Protein AF-A0A937BCW1-F1 (afdb_monomer_lite)

Radius of gyration: 25.36 Å; chains: 1; bounding box: 40×30×101 Å

Foldseek 3Di:
DKKKFADPVLLVLQVPAPQWDKDADPDCPVPNNFGIWTDDQQWIWGADPVVRITMIDGDLCCSLVVRDNDLQDDPVSVVVSQVVCCVRRVNHPVRIDDDPDDDDADEDDPDPPVVCQVVDPDDDDDGDDDDPDDHPHDYDDDPDPPDPPDPDDDDDDDDD

pLDDT: mean 74.5, std 14.98, range [42.59, 93.81]

Sequence (160 aa):
MKLKVVPLSVRDHLRSHSKLNWKPADKPHLKLRATDVASWGEFTFLFNPFASVYLILGSFHKQVHGGFNYEDFTYPQFVRAVWQMECEFGLSAKDLQLVRLEIGVNFEPSLPTADLIPCFIGHRTAFAKPMRYPAIGIRIRTPPVLLPRSRQGRAVPVTG

Secondary structure (DSSP, 8-state):
-EEEE--HHHHHHHHH-TT---EE-SS--TTT--SEEEEETTEEEEEETTTTEEEEEE-HHHHHTTT---TT--HHHHHHHHHHHHHHH---GGGEEEES---------SS-HHHHGGG---SSS-PPPPPSS-------PPPP--PPPP--PPPPP---

Structure (mmCIF, N/CA/C/O backbone):
data_AF-A0A937BCW1-F1
#
_entry.id   AF-A0A937BCW1-F1
#
loop_
_atom_site.group_PDB
_atom_site.id
_atom_site.type_symbol
_atom_site.label_atom_id
_atom_site.label_alt_id
_atom_site.label_comp_id
_atom_site.label_asym_id
_atom_site.label_entity_id
_atom_site.label_seq_id
_atom_site.pdbx_PDB_ins_code
_atom_site.Cartn_x
_atom_site.Cartn_y
_atom_site.Cartn_z
_atom_site.occupancy
_atom_site.B_iso_or_equiv
_atom_site.auth_seq_id
_atom_site.auth_comp_id
_atom_site.auth_asym_id
_atom_site.auth_atom_id
_atom_site.pdbx_PDB_model_num
ATOM 1 N N . MET A 1 1 ? 4.225 2.828 -2.719 1.00 70.44 1 MET A N 1
ATOM 2 C CA . MET A 1 1 ? 2.820 2.859 -3.187 1.00 70.44 1 MET A CA 1
ATOM 3 C C . MET A 1 1 ? 1.887 3.179 -2.021 1.00 70.44 1 MET A C 1
ATOM 5 O O . MET A 1 1 ? 2.341 3.170 -0.881 1.00 70.44 1 MET A O 1
ATOM 9 N N . LYS A 1 2 ? 0.617 3.521 -2.260 1.00 77.12 2 LYS A N 1
ATOM 10 C CA . LYS A 1 2 ? -0.347 3.801 -1.185 1.00 77.12 2 LYS A CA 1
ATOM 11 C C . LYS A 1 2 ? -1.675 3.101 -1.464 1.00 77.12 2 LYS A C 1
ATOM 13 O O . LYS A 1 2 ? -2.089 3.029 -2.617 1.00 77.12 2 LYS A O 1
ATOM 18 N N . LEU A 1 3 ? -2.345 2.638 -0.418 1.00 77.69 3 LEU A N 1
ATOM 19 C CA . LEU A 1 3 ? -3.698 2.095 -0.475 1.00 77.69 3 LEU A CA 1
ATOM 20 C C . LEU A 1 3 ? -4.605 2.935 0.413 1.00 77.69 3 LEU A C 1
ATOM 22 O O . LEU A 1 3 ? -4.217 3.327 1.513 1.00 77.69 3 LEU A O 1
ATOM 26 N N . LYS A 1 4 ? -5.820 3.201 -0.047 1.00 79.75 4 LYS A N 1
ATOM 27 C CA . LYS A 1 4 ? -6.874 3.821 0.755 1.00 79.75 4 LYS A CA 1
ATOM 28 C C . LYS A 1 4 ? -7.953 2.780 1.031 1.00 79.75 4 LYS A C 1
ATOM 30 O O . LYS A 1 4 ? -8.430 2.151 0.091 1.00 79.75 4 LYS A O 1
ATOM 35 N N . VAL A 1 5 ? -8.335 2.628 2.298 1.00 75.19 5 VAL A N 1
ATOM 36 C CA . VAL A 1 5 ? -9.434 1.742 2.711 1.00 75.19 5 VAL A CA 1
ATOM 37 C C . VAL A 1 5 ? -10.741 2.525 2.680 1.00 75.19 5 VAL A C 1
ATOM 39 O O . VAL A 1 5 ? -10.824 3.628 3.233 1.00 75.19 5 VAL A O 1
ATOM 42 N N . VAL A 1 6 ? -11.757 1.974 2.019 1.00 67.69 6 VAL A N 1
ATOM 43 C CA . VAL A 1 6 ? -13.012 2.688 1.738 1.00 67.69 6 VAL A CA 1
ATOM 44 C C . VAL A 1 6 ? -14.192 2.251 2.620 1.00 67.69 6 VAL A C 1
ATOM 46 O O . VAL A 1 6 ? -14.858 3.153 3.129 1.00 67.69 6 VAL A O 1
ATOM 49 N N . PRO A 1 7 ? -14.466 0.962 2.890 1.00 75.88 7 PRO A N 1
ATOM 50 C CA . PRO A 1 7 ? -15.664 0.568 3.644 1.00 75.88 7 PRO A CA 1
ATOM 51 C C . PRO A 1 7 ? -15.566 0.879 5.138 1.00 75.88 7 PRO A C 1
ATOM 53 O O . PRO A 1 7 ? -14.482 0.794 5.701 1.00 75.88 7 PRO A O 1
ATOM 56 N N . LEU A 1 8 ? -16.693 1.197 5.788 1.00 71.62 8 LEU A N 1
ATOM 57 C CA . LEU A 1 8 ? -16.762 1.465 7.235 1.00 71.62 8 LEU A CA 1
ATOM 58 C C . LEU A 1 8 ? -16.558 0.205 8.089 1.00 71.62 8 LEU A C 1
ATOM 60 O O . LEU A 1 8 ? -15.793 0.248 9.042 1.00 71.62 8 LEU A O 1
ATOM 64 N N . SER A 1 9 ? -17.161 -0.926 7.715 1.00 74.56 9 SER A N 1
ATOM 65 C CA . SER A 1 9 ? -17.081 -2.186 8.477 1.00 74.56 9 SER A CA 1
ATOM 66 C C . SER A 1 9 ? -15.648 -2.679 8.698 1.00 74.56 9 SER A C 1
ATOM 68 O O . SER A 1 9 ? -15.315 -3.197 9.760 1.00 74.56 9 SER A O 1
ATOM 70 N N . VAL A 1 10 ? -14.772 -2.476 7.713 1.00 80.19 10 VAL A N 1
ATOM 71 C CA . VAL A 1 10 ? -13.365 -2.885 7.795 1.00 80.19 10 VAL A CA 1
ATOM 72 C C . VAL A 1 10 ? -12.564 -1.970 8.730 1.00 80.19 10 VAL A C 1
ATOM 74 O O . VAL A 1 10 ? -11.584 -2.391 9.336 1.00 80.19 10 VAL A O 1
ATOM 77 N N . ARG A 1 11 ? -12.984 -0.713 8.902 1.00 81.62 11 ARG A N 1
ATOM 78 C CA . ARG A 1 11 ? -12.267 0.284 9.714 1.00 81.62 11 ARG A CA 1
ATOM 79 C C . ARG A 1 11 ? -12.300 -0.048 11.199 1.00 81.62 11 ARG A C 1
ATOM 81 O O . ARG A 1 11 ? -11.264 0.032 11.856 1.00 81.62 11 ARG A O 1
ATOM 88 N N . ASP A 1 12 ? -13.463 -0.438 11.709 1.00 80.62 12 ASP A N 1
ATOM 89 C CA . ASP A 1 12 ? -13.634 -0.783 13.125 1.00 80.62 12 ASP A CA 1
ATOM 90 C C . ASP A 1 12 ? -12.849 -2.053 13.473 1.00 80.62 12 ASP A C 1
ATOM 92 O O . ASP A 1 12 ? -12.189 -2.138 14.515 1.00 80.62 12 ASP A O 1
ATOM 96 N N . HIS A 1 13 ? -12.828 -3.004 12.536 1.00 85.06 13 HIS A N 1
ATOM 97 C CA . HIS A 1 13 ? -12.010 -4.203 12.640 1.00 85.06 13 HIS A CA 1
ATOM 98 C C . HIS A 1 13 ? -10.510 -3.870 12.681 1.00 85.06 13 HIS A C 1
ATOM 100 O O . HIS A 1 13 ? -9.812 -4.330 13.579 1.00 85.06 13 HIS A O 1
ATOM 106 N N . LEU A 1 14 ? -10.008 -3.001 11.793 1.00 88.62 14 LEU A N 1
ATOM 107 C CA . LEU A 1 14 ? -8.599 -2.579 11.810 1.00 88.62 14 LEU A CA 1
ATOM 108 C C . LEU A 1 14 ? -8.199 -1.884 13.117 1.00 88.62 14 LEU A C 1
ATOM 110 O O . LEU A 1 14 ? -7.082 -2.073 13.603 1.00 88.62 14 LEU A O 1
ATOM 114 N N . ARG A 1 15 ? -9.085 -1.062 13.695 1.00 86.69 15 ARG A N 1
ATOM 115 C CA . ARG A 1 15 ? -8.782 -0.344 14.943 1.00 86.69 15 ARG A CA 1
ATOM 116 C C . ARG A 1 15 ? -8.589 -1.285 16.126 1.00 86.69 15 ARG A C 1
ATOM 118 O O . ARG A 1 15 ? -7.766 -1.007 16.990 1.00 86.69 15 ARG A O 1
ATOM 125 N N . SER A 1 16 ? -9.357 -2.368 16.148 1.00 87.56 16 SER A N 1
ATOM 126 C CA . SER A 1 16 ? -9.357 -3.375 17.211 1.00 87.56 16 SER A CA 1
ATOM 127 C C . SER A 1 16 ? -8.438 -4.567 16.921 1.00 87.56 16 SER A C 1
ATOM 129 O O . SER A 1 16 ? -8.317 -5.466 17.752 1.00 87.56 16 SER A O 1
ATOM 131 N N . HIS A 1 17 ? -7.773 -4.588 15.762 1.00 91.75 17 HIS A N 1
ATOM 132 C CA . HIS A 1 17 ? -6.993 -5.736 15.323 1.00 91.75 17 HIS A CA 1
ATOM 133 C C . HIS A 1 17 ? -5.732 -5.949 16.173 1.00 91.75 17 HIS A C 1
ATOM 135 O O . HIS A 1 17 ? -4.871 -5.074 16.255 1.00 91.75 17 HIS A O 1
ATOM 141 N N . SER A 1 18 ? -5.556 -7.151 16.729 1.00 93.81 18 SER A N 1
ATOM 142 C CA . SER A 1 18 ? -4.469 -7.472 17.673 1.00 93.81 18 SER A CA 1
ATOM 143 C C . SER A 1 18 ? -3.058 -7.372 17.083 1.00 93.81 18 SER A C 1
ATOM 145 O O . SER A 1 18 ? -2.098 -7.132 17.808 1.00 93.81 18 SER A O 1
ATOM 147 N N . LYS A 1 19 ? -2.917 -7.533 15.761 1.00 93.06 19 LYS A N 1
ATOM 148 C CA . LYS A 1 19 ? -1.633 -7.352 15.053 1.00 93.06 19 LYS A CA 1
ATOM 149 C C . LYS A 1 19 ? -1.279 -5.885 14.781 1.00 93.06 19 LYS A C 1
ATOM 151 O O . LYS A 1 19 ? -0.175 -5.617 14.314 1.00 93.06 19 LYS A O 1
ATOM 156 N N . LEU A 1 20 ? -2.191 -4.942 15.032 1.00 91.88 20 LEU A N 1
ATOM 157 C CA . LEU A 1 20 ? -1.980 -3.513 14.804 1.00 91.88 20 LEU A CA 1
ATOM 158 C C . LEU A 1 20 ? -1.853 -2.784 16.142 1.00 91.88 20 LEU A C 1
ATOM 160 O O . LEU A 1 20 ? -2.833 -2.357 16.745 1.00 91.88 20 LEU A O 1
ATOM 164 N N . ASN A 1 21 ? -0.610 -2.600 16.584 1.00 91.38 21 ASN A N 1
ATOM 165 C CA . ASN A 1 21 ? -0.306 -1.815 17.777 1.00 91.38 21 ASN A CA 1
ATOM 166 C C . ASN A 1 21 ? -0.365 -0.321 17.446 1.00 91.38 21 ASN A C 1
ATOM 168 O O . ASN A 1 21 ? 0.612 0.267 16.974 1.00 91.38 21 ASN A O 1
ATOM 172 N N . TRP A 1 22 ? -1.536 0.274 17.662 1.00 91.69 22 TRP A N 1
ATOM 173 C CA . TRP A 1 22 ? -1.773 1.693 17.430 1.00 91.69 22 TRP A CA 1
ATOM 174 C C . TRP A 1 22 ? -1.065 2.558 18.467 1.00 91.69 22 TRP A C 1
ATOM 176 O O . TRP A 1 22 ? -1.189 2.344 19.671 1.00 91.69 22 TRP A O 1
ATOM 186 N N . LYS A 1 23 ? -0.359 3.578 17.988 1.00 92.44 23 LYS A N 1
ATOM 187 C CA . LYS A 1 23 ? 0.264 4.609 18.815 1.00 92.44 23 LYS A CA 1
ATOM 188 C C . LYS A 1 23 ? -0.022 6.000 18.250 1.00 92.44 23 LYS A C 1
ATOM 190 O O . LYS A 1 23 ? -0.249 6.117 17.039 1.00 92.44 23 LYS A O 1
ATOM 195 N N . PRO A 1 24 ? 0.017 7.053 19.083 1.00 91.06 24 PRO A N 1
ATOM 196 C CA . PRO A 1 24 ? -0.068 8.423 18.599 1.00 91.06 24 PRO A CA 1
ATOM 197 C C . PRO A 1 24 ? 0.991 8.696 17.525 1.00 91.06 24 PRO A C 1
ATOM 199 O O . PRO A 1 24 ? 2.119 8.208 17.602 1.00 91.06 24 PRO A O 1
ATOM 202 N N . ALA A 1 25 ? 0.631 9.466 16.503 1.00 87.19 25 ALA A N 1
ATOM 203 C CA . ALA A 1 25 ? 1.580 9.886 15.484 1.00 87.19 25 ALA A CA 1
ATOM 204 C C . ALA A 1 25 ? 2.542 10.942 16.063 1.00 87.19 25 ALA A C 1
ATOM 206 O O . ALA A 1 25 ? 2.137 12.082 16.282 1.00 87.19 25 ALA A O 1
ATOM 207 N N . ASP A 1 26 ? 3.821 10.588 16.255 1.00 76.12 26 ASP A N 1
ATOM 208 C CA . ASP A 1 26 ? 4.868 11.471 16.825 1.00 76.12 26 ASP A CA 1
ATOM 209 C C . ASP A 1 26 ? 4.998 12.817 16.090 1.00 76.12 26 ASP A C 1
ATOM 211 O O . ASP A 1 26 ? 5.366 13.847 16.654 1.00 76.12 26 ASP A O 1
ATOM 215 N N . LYS A 1 27 ? 4.685 12.810 14.794 1.00 69.19 27 LYS A N 1
ATOM 216 C CA . LYS A 1 27 ? 4.405 14.001 13.997 1.00 69.19 27 LYS A CA 1
ATOM 217 C C . LYS A 1 27 ? 3.139 13.690 13.216 1.00 69.19 27 LYS A C 1
ATOM 219 O O . LYS A 1 27 ? 3.084 12.603 12.631 1.00 69.19 27 LYS A O 1
ATOM 224 N N . PRO A 1 28 ? 2.160 14.608 13.111 1.00 61.38 28 PRO A N 1
ATOM 225 C CA . PRO A 1 28 ? 1.081 14.423 12.154 1.00 61.38 28 PRO A CA 1
ATOM 226 C C . PRO A 1 28 ? 1.755 14.235 10.801 1.00 61.38 28 PRO A C 1
ATOM 228 O O . PRO A 1 28 ? 2.397 15.165 10.316 1.00 61.38 28 PRO A O 1
ATOM 231 N N . HIS A 1 29 ? 1.715 13.018 10.240 1.00 57.91 29 HIS A N 1
ATOM 232 C CA . HIS A 1 29 ? 2.430 12.703 9.006 1.00 57.91 29 HIS A CA 1
ATOM 233 C C . HIS A 1 29 ? 2.046 13.775 7.987 1.00 57.91 29 HIS A C 1
ATOM 235 O O . HIS A 1 29 ? 0.876 13.857 7.603 1.00 57.91 29 HIS A O 1
ATOM 241 N N . LEU A 1 30 ? 3.027 14.628 7.646 1.00 50.66 30 LEU A N 1
ATOM 242 C CA . LEU A 1 30 ? 2.916 16.081 7.375 1.00 50.66 30 LEU A CA 1
ATOM 243 C C . LEU A 1 30 ? 2.003 16.506 6.207 1.00 50.66 30 LEU A C 1
ATOM 245 O O . LEU A 1 30 ? 1.987 17.664 5.810 1.00 50.66 30 LEU A O 1
ATOM 249 N N . LYS A 1 31 ? 1.227 15.585 5.635 1.00 57.06 31 LYS A N 1
ATOM 250 C CA . LYS A 1 31 ? 0.258 15.835 4.563 1.00 57.06 31 LYS A CA 1
ATOM 251 C C . LYS A 1 31 ? -1.136 15.245 4.804 1.00 57.06 31 LYS A C 1
ATOM 253 O O . LYS A 1 31 ? -2.033 15.548 4.032 1.00 57.06 31 LYS A O 1
ATOM 258 N N . LEU A 1 32 ? -1.328 14.390 5.812 1.00 64.44 32 LEU A N 1
ATOM 259 C CA . LEU A 1 32 ? -2.563 13.601 5.979 1.00 64.44 32 LEU A CA 1
ATOM 260 C C . LEU A 1 32 ? -3.268 13.809 7.325 1.00 64.44 32 LEU A C 1
ATOM 262 O O . LEU A 1 32 ? -4.382 13.318 7.496 1.00 64.44 32 LEU A O 1
ATOM 266 N N . ARG A 1 33 ? -2.643 14.543 8.262 1.00 76.25 33 ARG A N 1
ATOM 267 C CA . ARG A 1 33 ? -3.181 14.798 9.613 1.00 76.25 33 ARG A CA 1
ATOM 268 C C . ARG A 1 33 ? -3.620 13.508 10.327 1.00 76.25 33 ARG A C 1
ATOM 270 O O . ARG A 1 33 ? -4.652 13.487 10.986 1.00 76.25 33 ARG A O 1
ATOM 277 N N . ALA A 1 34 ? -2.866 12.424 10.142 1.00 84.81 34 ALA A N 1
ATOM 278 C CA . ALA A 1 34 ? -3.099 11.192 10.887 1.00 84.81 34 ALA A CA 1
ATOM 279 C C . ALA A 1 34 ? -2.834 11.446 12.376 1.00 84.81 34 ALA A C 1
ATOM 281 O O . ALA A 1 34 ? -1.831 12.082 12.707 1.00 84.81 34 ALA A O 1
ATOM 282 N N . THR A 1 35 ? -3.732 10.977 13.236 1.00 87.50 35 THR A N 1
ATOM 283 C CA . THR A 1 35 ? -3.603 11.059 14.699 1.00 87.50 35 THR A CA 1
ATOM 284 C C . THR A 1 35 ? -2.925 9.824 15.263 1.00 87.50 35 THR A C 1
ATOM 286 O O . THR A 1 35 ? -2.192 9.924 16.241 1.00 87.50 35 THR A O 1
ATOM 289 N N . ASP A 1 36 ? -3.124 8.677 14.615 1.00 89.94 36 ASP A N 1
ATOM 290 C CA . ASP A 1 36 ? -2.622 7.390 15.067 1.00 89.94 36 ASP A CA 1
ATOM 291 C C . ASP A 1 36 ? -1.953 6.633 13.926 1.00 89.94 36 ASP A C 1
ATOM 293 O O . ASP A 1 36 ? -2.343 6.741 12.754 1.00 89.94 36 ASP A O 1
ATOM 297 N N . VAL A 1 37 ? -0.960 5.831 14.294 1.00 92.12 37 VAL A N 1
ATOM 298 C CA . VAL A 1 37 ? -0.204 4.985 13.375 1.00 92.12 37 VAL A CA 1
ATOM 299 C C . VAL A 1 37 ? -0.094 3.580 13.947 1.00 92.12 37 VAL A C 1
ATOM 301 O O . VAL A 1 37 ? 0.093 3.408 15.149 1.00 92.12 37 VAL A O 1
ATOM 304 N N . ALA A 1 38 ? -0.159 2.581 13.082 1.00 92.69 38 ALA A N 1
ATOM 305 C CA . ALA A 1 38 ? 0.233 1.210 13.383 1.00 92.69 38 ALA A CA 1
ATOM 306 C C . ALA A 1 38 ? 1.090 0.683 12.232 1.00 92.69 38 ALA A C 1
ATOM 308 O O . ALA A 1 38 ? 0.999 1.178 11.108 1.00 92.69 38 ALA A O 1
ATOM 309 N N . SER A 1 39 ? 1.914 -0.323 12.494 1.00 91.88 39 SER A N 1
ATOM 310 C CA . SER A 1 39 ? 2.738 -0.954 11.463 1.00 91.88 39 SER A CA 1
ATOM 311 C C . SER A 1 39 ? 2.531 -2.457 11.464 1.00 91.88 39 SER A C 1
ATOM 313 O O . SER A 1 39 ? 2.371 -3.064 12.520 1.00 91.88 39 SER A O 1
ATOM 315 N N . TRP A 1 40 ? 2.586 -3.047 10.278 1.00 91.94 40 TRP A N 1
ATOM 316 C CA . TRP A 1 40 ? 2.627 -4.487 10.079 1.00 91.94 40 TRP A CA 1
ATOM 317 C C . TRP A 1 40 ? 3.492 -4.785 8.858 1.00 91.94 40 TRP A C 1
ATOM 319 O O . TRP A 1 40 ? 3.175 -4.353 7.748 1.00 91.94 40 TRP A O 1
ATOM 329 N N . GLY A 1 41 ? 4.610 -5.482 9.078 1.00 91.25 41 GLY A N 1
ATOM 330 C CA . GLY A 1 41 ? 5.641 -5.660 8.058 1.00 91.25 41 GLY A CA 1
ATOM 331 C C . GLY A 1 41 ? 6.086 -4.318 7.472 1.00 91.25 41 GLY A C 1
ATOM 332 O O . GLY A 1 41 ? 6.413 -3.382 8.199 1.00 91.25 41 GLY A O 1
ATOM 333 N N . GLU A 1 42 ? 6.024 -4.217 6.148 1.00 91.62 42 GLU A N 1
ATOM 334 C CA . GLU A 1 42 ? 6.422 -3.044 5.364 1.00 91.62 42 GLU A CA 1
ATOM 335 C C . GLU A 1 42 ? 5.259 -2.071 5.106 1.00 91.62 42 GLU A C 1
ATOM 337 O O . GLU A 1 42 ? 5.359 -1.163 4.269 1.00 91.62 42 GLU A O 1
ATOM 342 N N . PHE A 1 43 ? 4.141 -2.264 5.814 1.00 90.25 43 PHE A N 1
ATOM 343 C CA . PHE A 1 43 ? 2.976 -1.396 5.769 1.00 90.25 43 PHE A CA 1
ATOM 344 C C . PHE A 1 43 ? 2.823 -0.581 7.048 1.00 90.25 43 PHE A C 1
ATOM 346 O O . PHE A 1 43 ? 2.937 -1.076 8.167 1.00 90.25 43 PHE A O 1
ATOM 353 N N . THR A 1 44 ? 2.489 0.689 6.862 1.00 90.88 44 THR A N 1
ATOM 354 C CA . THR A 1 44 ? 2.108 1.633 7.903 1.00 90.88 44 THR A CA 1
ATOM 355 C C . THR A 1 44 ? 0.658 2.030 7.692 1.00 90.88 44 THR A C 1
ATOM 357 O O . THR A 1 44 ? 0.296 2.599 6.661 1.00 90.88 44 THR A O 1
ATOM 360 N N . PHE A 1 45 ? -0.167 1.750 8.685 1.00 91.00 45 PHE A N 1
ATOM 361 C CA . PHE A 1 45 ? -1.566 2.122 8.755 1.00 91.00 45 PHE A CA 1
ATOM 362 C C . PHE A 1 45 ? -1.660 3.483 9.429 1.00 91.00 45 PHE A C 1
ATOM 364 O O . PHE A 1 45 ? -1.156 3.679 10.530 1.00 91.00 45 PHE A O 1
ATOM 371 N N . LEU A 1 46 ? -2.295 4.432 8.754 1.00 89.94 46 LEU A N 1
ATOM 372 C CA . LEU A 1 46 ? -2.524 5.779 9.249 1.00 89.94 46 LEU A CA 1
ATOM 373 C C . LEU A 1 46 ? -4.012 5.974 9.467 1.00 89.94 46 LEU A C 1
ATOM 375 O O . LEU A 1 46 ? -4.785 5.803 8.524 1.00 89.94 46 LEU A O 1
ATOM 379 N N . PHE A 1 47 ? -4.392 6.388 10.669 1.00 88.94 47 PHE A N 1
ATOM 380 C CA . PHE A 1 47 ? -5.773 6.693 11.009 1.00 88.94 47 PHE A CA 1
ATOM 381 C C . PHE A 1 47 ? -5.954 8.192 11.250 1.00 88.94 47 PHE A C 1
ATOM 383 O O . PHE A 1 47 ? -5.115 8.854 11.864 1.00 88.94 47 PHE A O 1
ATOM 390 N N . ASN A 1 48 ? -7.060 8.730 10.738 1.00 85.5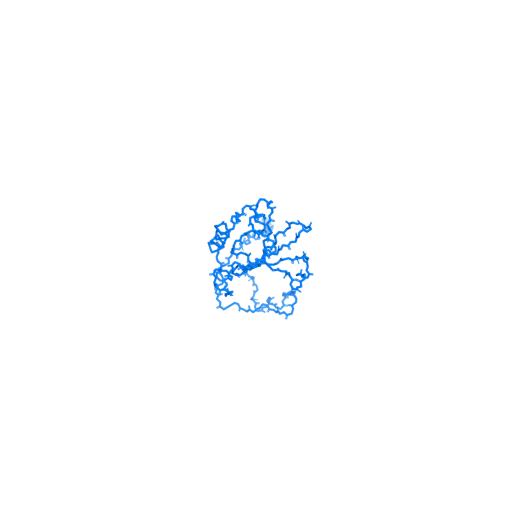6 48 ASN A N 1
ATOM 391 C CA . ASN A 1 48 ? -7.511 10.087 11.014 1.00 85.56 48 ASN A CA 1
ATOM 392 C C . ASN A 1 48 ? -8.996 10.043 11.428 1.00 85.56 48 ASN A C 1
ATOM 394 O O . ASN A 1 48 ? -9.827 9.723 10.572 1.00 85.56 48 ASN A O 1
ATOM 398 N N . PRO A 1 49 ? -9.350 10.393 12.679 1.00 79.75 49 PRO A N 1
ATOM 399 C CA . PRO A 1 49 ? -10.713 10.307 13.195 1.00 79.75 49 PRO A CA 1
ATOM 400 C C . PRO A 1 49 ? -11.659 11.292 12.507 1.00 79.75 49 PRO A C 1
ATOM 402 O O . PRO A 1 49 ? -12.805 10.947 12.241 1.00 79.75 49 PRO A O 1
ATOM 405 N N . PHE A 1 50 ? -11.177 12.477 12.122 1.00 76.75 50 PHE A N 1
ATOM 406 C CA . PHE A 1 50 ? -12.002 13.503 11.475 1.00 76.75 50 PHE A CA 1
ATOM 407 C C . PHE A 1 50 ? -12.459 13.096 10.073 1.00 76.75 50 PHE A C 1
ATOM 409 O O . PHE A 1 50 ? -13.562 13.430 9.656 1.00 76.75 50 PHE A O 1
ATOM 416 N N . ALA A 1 51 ? -11.612 12.373 9.339 1.00 68.31 51 ALA A N 1
ATOM 417 C CA . ALA A 1 51 ? -11.959 11.842 8.021 1.00 68.31 51 ALA A CA 1
ATOM 418 C C . ALA A 1 51 ? -12.489 10.400 8.092 1.00 68.31 51 ALA A C 1
ATOM 420 O O . ALA A 1 51 ? -12.982 9.872 7.095 1.00 68.31 51 ALA A O 1
ATOM 421 N N . SER A 1 52 ? -12.335 9.739 9.244 1.00 70.50 52 SER A N 1
ATOM 422 C CA . SER A 1 52 ? -12.506 8.293 9.409 1.00 70.50 52 SER A CA 1
ATOM 423 C C . SER A 1 52 ? -11.749 7.478 8.348 1.00 70.50 52 SER A C 1
ATOM 425 O O . SER A 1 52 ? -12.198 6.415 7.942 1.00 70.50 52 SER A O 1
ATOM 427 N N . VAL A 1 53 ? -10.613 7.969 7.840 1.00 66.94 53 VAL A N 1
ATOM 428 C CA . VAL A 1 53 ? -9.870 7.314 6.748 1.00 66.94 53 VAL A CA 1
ATOM 429 C C . VAL A 1 53 ? -8.705 6.513 7.307 1.00 66.94 53 VAL A C 1
ATOM 4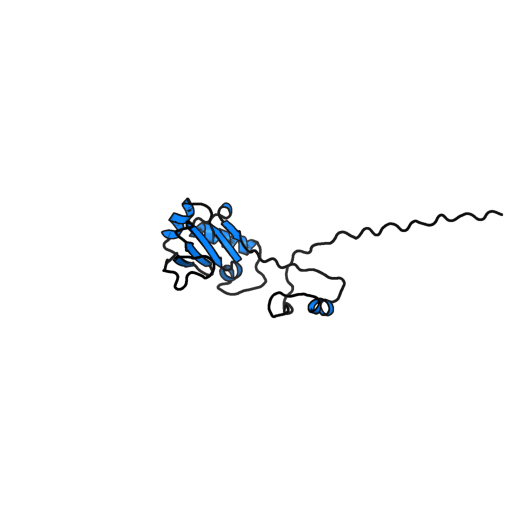31 O O . VAL A 1 53 ? -7.918 7.033 8.099 1.00 66.94 53 VAL A O 1
ATOM 434 N N . TYR A 1 54 ? -8.561 5.286 6.800 1.00 74.12 54 TYR A N 1
ATOM 435 C CA . TYR A 1 54 ? -7.348 4.489 6.928 1.00 74.12 54 TYR A CA 1
ATOM 436 C C . TYR A 1 54 ? -6.567 4.593 5.624 1.00 74.12 54 TYR A C 1
ATOM 438 O O . TYR A 1 54 ? -7.040 4.189 4.556 1.00 74.12 54 TYR A O 1
ATOM 446 N N . LEU A 1 55 ? -5.374 5.173 5.705 1.00 84.44 55 LEU A N 1
ATOM 447 C CA . LEU A 1 55 ? -4.422 5.141 4.608 1.00 84.44 55 LEU A CA 1
ATOM 448 C C . LEU A 1 55 ? -3.325 4.152 4.959 1.00 84.44 55 LEU A C 1
ATOM 450 O O . LEU A 1 55 ? -2.663 4.296 5.981 1.00 84.44 55 LEU A O 1
ATOM 454 N N . ILE A 1 56 ? -3.107 3.187 4.081 1.00 87.25 56 ILE A N 1
ATOM 455 C CA . ILE A 1 56 ? -2.029 2.226 4.223 1.00 87.25 56 ILE A CA 1
ATOM 456 C C . ILE A 1 56 ? -0.907 2.666 3.290 1.00 87.25 56 ILE A C 1
ATOM 458 O O . ILE A 1 56 ? -1.057 2.757 2.070 1.00 87.25 56 ILE A O 1
ATOM 462 N N . LEU A 1 57 ? 0.222 3.020 3.880 1.00 87.12 57 LEU A N 1
ATOM 463 C CA . LEU A 1 57 ? 1.445 3.358 3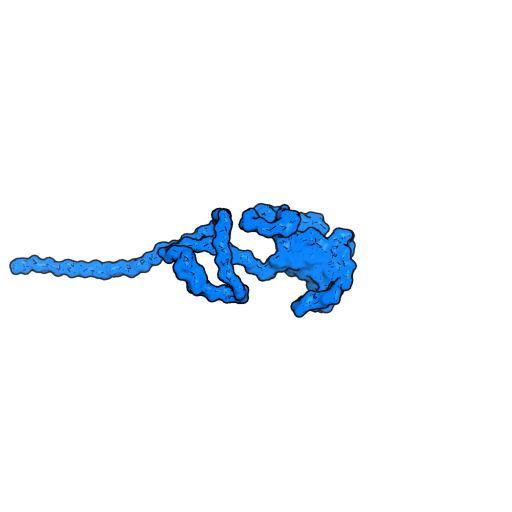.174 1.00 87.12 57 LEU A CA 1
ATOM 464 C C . LEU A 1 57 ? 2.363 2.152 3.202 1.00 87.12 57 LEU A C 1
ATOM 466 O O . LEU A 1 57 ? 2.465 1.500 4.229 1.00 87.12 57 LEU A O 1
ATOM 470 N N . GLY A 1 58 ? 3.062 1.874 2.112 1.00 85.12 58 GLY A N 1
ATOM 471 C CA . GLY A 1 58 ? 4.056 0.814 2.142 1.00 85.12 58 GLY A CA 1
ATOM 472 C C . GLY A 1 58 ? 4.529 0.402 0.769 1.00 85.12 58 GLY A C 1
ATOM 473 O O . GLY A 1 58 ? 4.284 1.074 -0.249 1.00 85.12 58 GLY A O 1
ATOM 474 N N . SER A 1 59 ? 5.220 -0.727 0.754 1.00 85.69 59 SER A N 1
ATOM 475 C CA . SER A 1 59 ? 5.678 -1.337 -0.476 1.00 85.69 59 SER A CA 1
ATOM 476 C C . SER A 1 59 ? 5.404 -2.832 -0.498 1.00 85.69 59 SER A C 1
ATOM 478 O O . SER A 1 59 ? 5.959 -3.575 0.306 1.00 85.69 59 SER A O 1
ATOM 480 N N . PHE A 1 60 ? 4.605 -3.282 -1.471 1.00 87.00 60 PHE A N 1
ATOM 481 C CA . PHE A 1 60 ? 4.386 -4.714 -1.669 1.00 87.00 60 PHE A CA 1
ATOM 482 C C . PHE A 1 60 ? 5.671 -5.447 -2.066 1.00 87.00 60 PHE A C 1
ATOM 484 O O . PHE A 1 60 ? 5.857 -6.571 -1.615 1.00 87.00 60 PHE A O 1
ATOM 491 N N . HIS A 1 61 ? 6.581 -4.818 -2.827 1.00 85.44 61 HIS A N 1
ATOM 492 C CA . HIS A 1 61 ? 7.866 -5.452 -3.146 1.00 85.44 61 HIS A CA 1
ATOM 493 C C . HIS A 1 61 ? 8.663 -5.725 -1.869 1.00 85.44 61 HIS A C 1
ATOM 495 O O . HIS A 1 61 ? 9.136 -6.838 -1.665 1.00 85.44 61 HIS A O 1
ATOM 501 N N . LYS A 1 62 ? 8.717 -4.758 -0.943 1.00 87.06 62 LYS A N 1
ATOM 502 C CA . LYS A 1 62 ? 9.449 -4.945 0.312 1.00 87.06 62 LYS A CA 1
ATOM 503 C C . LYS A 1 62 ? 8.763 -5.981 1.183 1.00 87.06 62 LYS A C 1
ATOM 505 O O . LYS A 1 62 ? 9.449 -6.802 1.774 1.00 87.06 62 LYS A O 1
ATOM 510 N N . GLN A 1 63 ? 7.429 -5.969 1.232 1.00 88.56 63 GLN A N 1
ATOM 511 C CA . GLN A 1 63 ? 6.670 -6.953 1.999 1.00 88.56 63 GLN A CA 1
ATOM 512 C C . GLN A 1 63 ? 7.009 -8.381 1.556 1.00 88.56 63 GLN A C 1
ATOM 514 O O . GLN A 1 63 ? 7.230 -9.251 2.392 1.00 88.56 63 GLN A O 1
ATOM 519 N N . VAL A 1 64 ? 7.062 -8.621 0.243 1.00 86.19 64 VAL A N 1
ATOM 520 C CA . VAL A 1 64 ? 7.357 -9.948 -0.309 1.00 86.19 64 VAL A CA 1
ATOM 521 C C . VAL A 1 64 ? 8.825 -10.332 -0.127 1.00 86.19 64 VAL A C 1
ATOM 523 O O . VAL A 1 64 ? 9.118 -11.502 0.106 1.00 86.19 64 VAL A O 1
ATOM 526 N N . HIS A 1 65 ? 9.740 -9.365 -0.189 1.00 85.50 65 HIS A N 1
ATOM 527 C CA . HIS A 1 65 ? 11.182 -9.600 -0.110 1.00 85.50 65 HIS A CA 1
ATOM 528 C C . HIS A 1 65 ? 11.794 -9.293 1.264 1.00 85.50 65 HIS A C 1
ATOM 530 O O . HIS A 1 65 ? 12.996 -9.068 1.350 1.00 85.50 65 HIS A O 1
ATOM 536 N N . GLY A 1 66 ? 11.005 -9.250 2.342 1.00 85.25 66 GLY A N 1
ATOM 537 C CA . GLY A 1 66 ? 11.528 -9.056 3.701 1.00 85.25 66 GLY A CA 1
ATOM 538 C C . GLY A 1 66 ? 12.297 -7.742 3.903 1.00 85.25 66 GLY A C 1
ATOM 539 O O . GLY A 1 66 ? 13.332 -7.731 4.561 1.00 85.25 66 GLY A O 1
ATOM 540 N N . GLY A 1 67 ? 11.824 -6.648 3.302 1.00 85.69 67 GLY A N 1
ATOM 541 C CA . GLY A 1 67 ? 12.405 -5.304 3.427 1.00 85.69 67 GLY A CA 1
ATOM 542 C C . GLY A 1 67 ? 13.271 -4.863 2.241 1.00 85.69 67 GLY A C 1
ATOM 543 O O . GLY A 1 67 ? 13.533 -3.664 2.079 1.00 85.69 67 GLY A O 1
ATOM 544 N N . PHE A 1 68 ? 13.673 -5.790 1.366 1.00 80.38 68 PHE A N 1
ATOM 545 C CA . PHE A 1 68 ? 14.484 -5.477 0.188 1.00 80.38 68 PHE A CA 1
ATOM 546 C C . PHE A 1 68 ? 13.643 -4.960 -0.987 1.00 80.38 68 PHE A C 1
ATOM 548 O O . PHE A 1 68 ? 12.487 -5.331 -1.179 1.00 80.38 68 PHE A O 1
ATOM 555 N N . ASN A 1 69 ? 14.230 -4.067 -1.785 1.00 77.75 69 ASN A N 1
ATOM 556 C CA . ASN A 1 69 ? 13.617 -3.551 -3.006 1.00 77.75 69 ASN A CA 1
ATOM 557 C C . ASN A 1 69 ? 14.278 -4.221 -4.212 1.00 77.75 69 ASN A C 1
ATOM 559 O O . ASN A 1 69 ? 15.276 -3.714 -4.724 1.00 77.75 69 ASN A O 1
ATOM 563 N N . TYR A 1 70 ? 13.764 -5.387 -4.597 1.00 77.75 70 TYR A N 1
ATOM 564 C CA . TYR A 1 70 ? 14.188 -6.066 -5.815 1.00 77.75 70 TYR A CA 1
ATOM 565 C C . TYR A 1 70 ? 13.313 -5.646 -7.001 1.00 77.75 70 TYR A C 1
ATOM 567 O O . TYR A 1 70 ? 12.121 -5.368 -6.855 1.00 77.75 70 TYR A O 1
ATOM 575 N N . GLU A 1 71 ? 13.938 -5.555 -8.175 1.00 72.12 71 GLU A N 1
ATOM 576 C CA . GLU A 1 71 ? 13.315 -5.071 -9.415 1.00 72.12 71 GLU A CA 1
ATOM 577 C C . GLU A 1 71 ? 12.441 -6.140 -10.100 1.00 72.12 71 GLU A C 1
ATOM 579 O O . GLU A 1 71 ? 11.720 -5.836 -11.046 1.00 72.12 71 GLU A O 1
ATOM 584 N N . ASP A 1 72 ? 12.465 -7.383 -9.617 1.00 77.75 72 ASP A N 1
ATOM 585 C CA . ASP A 1 72 ? 11.768 -8.546 -10.176 1.00 77.75 72 ASP A CA 1
ATOM 586 C C . ASP A 1 72 ? 10.372 -8.776 -9.572 1.00 77.75 72 ASP A C 1
ATOM 588 O O . ASP A 1 72 ? 9.821 -9.873 -9.656 1.00 77.75 72 ASP A O 1
ATOM 592 N N . PHE A 1 73 ? 9.766 -7.740 -8.987 1.00 81.25 73 PHE A N 1
ATOM 593 C CA . PHE A 1 73 ? 8.444 -7.841 -8.379 1.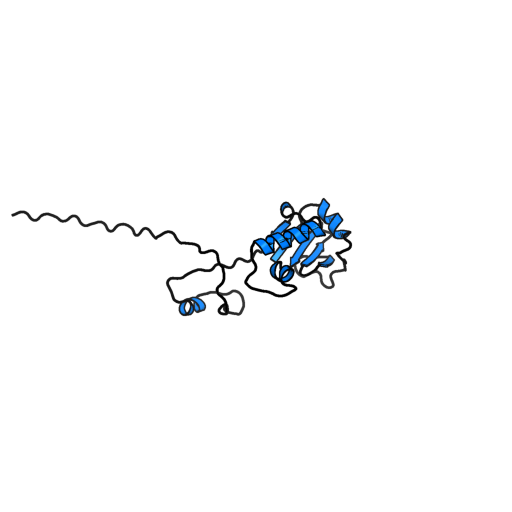00 81.25 73 PHE A CA 1
ATOM 594 C C . PHE A 1 73 ? 7.342 -8.093 -9.422 1.00 81.25 73 PHE A C 1
ATOM 596 O O . PHE A 1 73 ? 7.014 -7.246 -10.254 1.00 81.25 73 PHE A O 1
ATOM 603 N N . THR A 1 74 ? 6.738 -9.274 -9.352 1.00 83.12 74 THR A N 1
ATOM 604 C CA . THR A 1 74 ? 5.783 -9.798 -10.332 1.00 83.12 74 THR A CA 1
ATOM 605 C C . THR A 1 74 ? 4.322 -9.619 -9.909 1.00 83.12 74 THR A C 1
ATOM 607 O O . THR A 1 74 ? 3.987 -9.463 -8.732 1.00 83.12 74 THR A O 1
ATOM 610 N N . TYR A 1 75 ? 3.403 -9.729 -10.875 1.00 83.56 75 TYR A N 1
ATOM 611 C CA . TYR A 1 75 ? 1.964 -9.712 -10.596 1.00 83.56 75 TYR A CA 1
ATOM 612 C C . TYR A 1 75 ? 1.504 -10.828 -9.630 1.00 83.56 75 TYR A C 1
ATOM 614 O O . TYR A 1 75 ? 0.777 -10.510 -8.689 1.00 83.56 75 TYR A O 1
ATOM 622 N N . PRO A 1 76 ? 1.942 -12.102 -9.748 1.00 87.19 76 PRO A N 1
ATOM 623 C CA . PRO A 1 76 ? 1.604 -13.126 -8.755 1.00 87.19 76 PRO A CA 1
ATOM 624 C C . PRO A 1 76 ? 2.057 -12.786 -7.328 1.00 87.19 76 PRO A C 1
ATOM 626 O O . PRO A 1 76 ? 1.335 -13.062 -6.370 1.00 87.19 76 PRO A O 1
ATOM 629 N N . GLN A 1 77 ? 3.223 -12.151 -7.166 1.00 88.12 77 GLN A N 1
ATOM 630 C CA . GLN A 1 77 ? 3.695 -11.683 -5.858 1.00 88.12 77 GLN A CA 1
ATOM 631 C C . GLN A 1 77 ? 2.821 -10.546 -5.317 1.00 88.12 77 GLN A C 1
ATOM 633 O O . GLN A 1 77 ? 2.499 -10.543 -4.130 1.00 88.12 77 GLN A O 1
ATOM 638 N N . PHE A 1 78 ? 2.373 -9.630 -6.179 1.00 88.00 78 PHE A N 1
ATOM 639 C CA . PHE A 1 78 ? 1.380 -8.621 -5.813 1.00 88.00 78 PHE A CA 1
ATOM 640 C C . PHE A 1 78 ? 0.064 -9.250 -5.342 1.00 88.00 78 PHE A C 1
ATOM 642 O O . PHE A 1 78 ? -0.400 -8.922 -4.252 1.00 88.00 78 PHE A O 1
ATOM 649 N N . VAL A 1 79 ? -0.498 -10.194 -6.105 1.00 89.94 79 VAL A N 1
ATOM 650 C CA . VAL A 1 79 ? -1.734 -10.901 -5.729 1.00 89.94 79 VAL A CA 1
ATOM 651 C C . VAL A 1 79 ? -1.568 -11.612 -4.387 1.00 89.94 79 VAL A C 1
ATOM 653 O O . VAL A 1 79 ? -2.427 -11.482 -3.519 1.00 89.94 79 VAL A O 1
ATOM 656 N N . ARG A 1 80 ? -0.440 -12.302 -4.171 1.00 90.50 80 ARG A N 1
ATOM 657 C CA . ARG A 1 80 ? -0.138 -12.955 -2.891 1.00 90.50 80 ARG A CA 1
ATOM 658 C C . ARG A 1 80 ? -0.083 -11.952 -1.740 1.00 90.5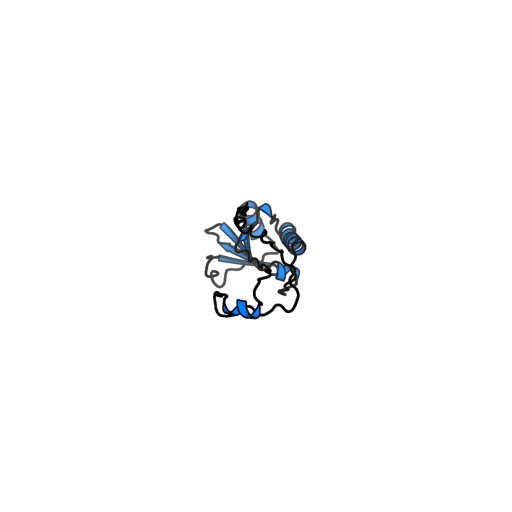0 80 ARG A C 1
ATOM 660 O O . ARG A 1 80 ? -0.608 -12.237 -0.669 1.00 90.50 80 ARG A O 1
ATOM 667 N N . ALA A 1 81 ? 0.536 -10.795 -1.940 1.00 89.81 81 ALA A N 1
ATOM 668 C CA . ALA A 1 81 ? 0.656 -9.796 -0.889 1.00 89.81 81 ALA A CA 1
ATOM 669 C C . ALA A 1 81 ? -0.694 -9.129 -0.560 1.00 89.81 81 ALA A C 1
ATOM 671 O O . ALA A 1 81 ? -0.980 -8.889 0.609 1.00 89.81 81 ALA A O 1
ATOM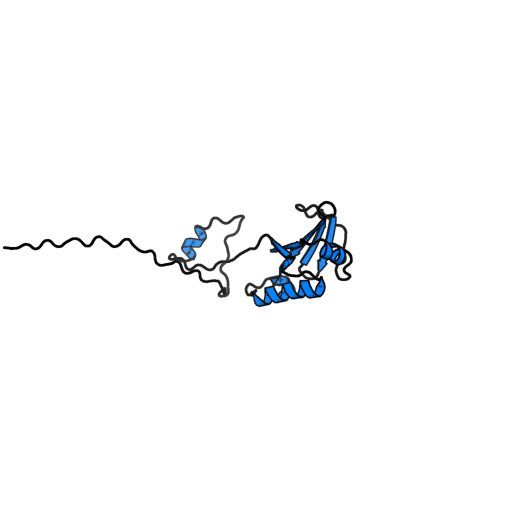 672 N N . VAL A 1 82 ? -1.559 -8.899 -1.555 1.00 89.19 82 VAL A N 1
ATOM 673 C CA . VAL A 1 82 ? -2.947 -8.453 -1.325 1.00 89.19 82 VAL A CA 1
ATOM 674 C C . VAL A 1 82 ? -3.749 -9.524 -0.586 1.00 89.19 82 VAL A C 1
ATOM 676 O O . VAL A 1 82 ? -4.412 -9.209 0.397 1.00 89.19 82 VAL A O 1
ATOM 679 N N . TRP A 1 83 ? -3.633 -10.792 -0.988 1.00 91.12 83 TRP A N 1
ATOM 680 C CA . TRP A 1 83 ? -4.297 -11.902 -0.302 1.00 91.12 83 TRP A CA 1
ATOM 681 C C . TRP A 1 83 ? -3.846 -12.021 1.162 1.00 91.12 83 TRP A C 1
ATOM 683 O O . TRP A 1 83 ? -4.669 -12.217 2.048 1.00 91.12 83 TRP A O 1
ATOM 693 N N . GLN A 1 84 ? -2.562 -11.814 1.464 1.00 91.38 84 GLN A N 1
ATOM 694 C CA . GLN A 1 84 ? -2.102 -11.762 2.855 1.00 91.38 84 GLN A CA 1
ATOM 695 C C . GLN A 1 84 ? -2.805 -10.658 3.656 1.00 91.38 84 GLN A C 1
ATOM 697 O O . GLN A 1 84 ? -3.196 -10.908 4.789 1.00 91.38 84 GLN A O 1
ATOM 702 N N . MET A 1 85 ? -3.020 -9.468 3.082 1.00 89.12 85 MET A N 1
ATOM 703 C CA . MET A 1 85 ? -3.780 -8.406 3.759 1.00 89.12 85 MET A CA 1
ATOM 704 C C . MET A 1 85 ? -5.252 -8.787 3.963 1.00 89.12 85 MET A C 1
ATOM 706 O O . MET A 1 85 ? -5.835 -8.437 4.988 1.00 89.12 85 MET A O 1
ATOM 710 N N . GLU A 1 86 ? -5.848 -9.512 3.017 1.00 90.88 86 GLU A N 1
ATOM 711 C CA . GLU A 1 86 ? -7.217 -10.018 3.139 1.00 90.88 86 GLU A CA 1
ATOM 712 C C . GLU A 1 86 ? -7.340 -11.072 4.244 1.00 90.88 86 GLU A C 1
ATOM 714 O O . GLU A 1 86 ? -8.207 -10.946 5.103 1.00 90.88 86 GLU A O 1
ATOM 719 N N . CYS A 1 87 ? -6.441 -12.059 4.289 1.00 91.31 87 CYS A N 1
ATOM 720 C CA . CYS A 1 87 ? -6.417 -13.068 5.350 1.00 91.31 87 CYS A CA 1
ATOM 721 C C . CYS A 1 87 ? -6.166 -12.461 6.731 1.00 91.31 87 CYS A C 1
ATOM 723 O O . CYS A 1 87 ? -6.741 -12.917 7.713 1.00 91.31 87 CYS A O 1
ATOM 725 N N . GLU A 1 88 ? -5.280 -11.468 6.807 1.00 91.69 88 GLU A N 1
ATOM 726 C CA . GLU A 1 88 ? -4.839 -10.914 8.084 1.00 91.69 88 GLU A CA 1
ATOM 727 C C . GLU A 1 88 ? -5.764 -9.839 8.632 1.00 91.69 88 GLU A C 1
ATOM 729 O O . GLU A 1 88 ? -5.831 -9.674 9.840 1.00 91.69 88 GLU A O 1
ATOM 734 N N . PHE A 1 89 ? -6.457 -9.093 7.771 1.00 89.44 89 PHE A N 1
ATOM 735 C CA . PHE A 1 89 ? -7.223 -7.917 8.191 1.00 89.44 89 PHE A CA 1
ATOM 736 C C . PHE A 1 89 ? -8.617 -7.827 7.565 1.00 89.44 89 PHE A C 1
ATOM 738 O O . PHE A 1 89 ? -9.277 -6.795 7.692 1.00 89.44 89 PHE A O 1
ATOM 745 N N . GLY A 1 90 ? -9.048 -8.835 6.803 1.00 88.50 90 GLY A N 1
ATOM 746 C CA . GLY A 1 90 ? -10.291 -8.771 6.031 1.00 88.50 90 GLY A CA 1
ATOM 747 C C . GLY A 1 90 ? -10.278 -7.694 4.939 1.00 88.50 90 GLY A C 1
ATOM 748 O O . GLY A 1 90 ? -11.336 -7.279 4.469 1.00 88.50 90 GLY A O 1
ATOM 749 N N . LEU A 1 91 ? -9.096 -7.201 4.547 1.00 87.56 91 LEU A N 1
ATOM 750 C CA . LEU A 1 91 ? -8.932 -6.170 3.521 1.00 87.56 91 LEU A CA 1
ATOM 751 C C . LEU A 1 91 ? -9.019 -6.778 2.121 1.00 87.56 91 LEU A C 1
ATOM 753 O O . LEU A 1 91 ? -8.000 -7.005 1.468 1.00 87.56 91 LEU A O 1
ATOM 757 N N . SER A 1 92 ? -10.240 -7.031 1.657 1.00 85.56 92 SER A N 1
ATOM 758 C CA . SER A 1 92 ? -10.461 -7.558 0.312 1.00 85.56 92 SER A CA 1
ATOM 759 C C . SER A 1 92 ? -9.993 -6.577 -0.766 1.00 85.56 92 SER A C 1
ATOM 761 O O . SER A 1 92 ? -10.109 -5.357 -0.624 1.00 85.56 92 SER A O 1
ATOM 763 N N . ALA A 1 93 ? -9.503 -7.097 -1.893 1.00 83.50 93 ALA A N 1
ATOM 764 C CA . ALA A 1 93 ? -8.992 -6.278 -2.997 1.00 83.50 93 ALA A CA 1
ATOM 765 C C . ALA A 1 93 ? -10.021 -5.260 -3.529 1.00 83.50 93 ALA A C 1
ATOM 767 O O . ALA A 1 93 ? -9.647 -4.169 -3.955 1.00 83.50 93 ALA A O 1
ATOM 768 N N . LYS A 1 94 ? -11.317 -5.593 -3.466 1.00 85.00 94 LYS A N 1
ATOM 769 C CA . LYS A 1 94 ? -12.432 -4.714 -3.867 1.00 85.00 94 LYS A CA 1
ATOM 770 C C . LYS A 1 94 ? -12.594 -3.474 -2.976 1.00 85.00 94 LYS A C 1
ATOM 772 O O . LYS A 1 94 ? -13.158 -2.475 -3.409 1.00 85.00 94 LYS A O 1
ATOM 777 N N . ASP A 1 95 ? -12.099 -3.547 -1.743 1.00 80.69 95 ASP A N 1
ATOM 778 C CA . ASP A 1 95 ? -12.249 -2.521 -0.708 1.00 80.69 95 ASP A CA 1
ATOM 779 C C . ASP A 1 95 ? -11.032 -1.581 -0.638 1.00 80.69 95 ASP A C 1
ATOM 781 O O . ASP A 1 95 ? -11.032 -0.575 0.087 1.00 80.69 95 ASP A O 1
ATOM 785 N N . LEU A 1 96 ? -9.992 -1.913 -1.409 1.00 83.12 96 LEU A N 1
ATOM 786 C CA . LEU A 1 96 ? -8.722 -1.215 -1.480 1.00 83.12 96 LEU A CA 1
ATOM 787 C C . LEU A 1 96 ? -8.638 -0.379 -2.754 1.00 83.12 96 LEU A C 1
ATOM 789 O O . LEU A 1 96 ? -8.718 -0.882 -3.871 1.00 83.12 96 LEU A O 1
ATOM 793 N N . GLN A 1 97 ? -8.363 0.912 -2.590 1.00 84.94 97 GLN A N 1
ATOM 794 C CA . GLN A 1 97 ? -8.017 1.776 -3.711 1.00 84.94 97 GLN A CA 1
ATOM 795 C C . GLN A 1 97 ? -6.505 1.993 -3.759 1.00 84.94 97 GLN A C 1
ATOM 797 O O . GLN A 1 97 ? -5.929 2.611 -2.860 1.00 84.94 97 GLN A O 1
ATOM 802 N N . LEU A 1 98 ? -5.867 1.536 -4.837 1.00 84.00 98 LEU A N 1
ATOM 803 C CA . LEU A 1 98 ? -4.488 1.894 -5.164 1.00 84.00 98 LEU A CA 1
ATOM 804 C C . LEU A 1 98 ? -4.405 3.382 -5.497 1.00 84.00 98 LEU A C 1
ATOM 806 O O . LEU A 1 98 ? -5.072 3.870 -6.407 1.00 84.00 98 LEU A O 1
ATOM 810 N N . VAL A 1 99 ? -3.559 4.112 -4.776 1.00 79.56 99 VAL A N 1
ATOM 811 C CA . VAL A 1 99 ? -3.287 5.522 -5.050 1.00 79.56 99 VAL A CA 1
ATOM 812 C C . VAL A 1 99 ? -1.789 5.744 -5.225 1.00 79.56 99 VAL A C 1
ATOM 814 O O . VAL A 1 99 ? -0.966 5.211 -4.478 1.00 79.56 99 VAL A O 1
ATOM 817 N N . ARG A 1 100 ? -1.432 6.576 -6.213 1.00 73.25 100 ARG A N 1
ATOM 818 C CA . ARG A 1 100 ? -0.037 6.857 -6.604 1.00 73.25 100 ARG A CA 1
ATOM 819 C C . ARG A 1 100 ? 0.710 5.583 -7.011 1.00 73.25 100 ARG A C 1
ATOM 821 O O . ARG A 1 100 ? 1.723 5.227 -6.409 1.00 73.25 100 ARG A O 1
ATOM 828 N N . LEU A 1 101 ? 0.145 4.888 -7.994 1.00 74.00 101 LEU A N 1
ATOM 829 C CA . LEU A 1 101 ? 0.823 3.804 -8.688 1.00 74.00 101 LEU A CA 1
ATOM 830 C C . LEU A 1 101 ? 1.985 4.392 -9.495 1.00 74.00 101 LEU A C 1
ATOM 832 O O . LEU A 1 101 ? 1.803 5.366 -10.223 1.00 74.00 101 LEU A O 1
ATOM 836 N N . GLU A 1 102 ? 3.164 3.806 -9.338 1.00 68.44 102 GLU A N 1
ATOM 837 C CA . GLU A 1 102 ? 4.325 4.084 -10.179 1.00 68.44 102 GLU A CA 1
ATOM 838 C C . GLU A 1 102 ? 4.423 2.953 -11.200 1.00 68.44 102 GLU A C 1
ATOM 840 O O . GLU A 1 102 ? 4.315 1.782 -10.836 1.00 68.44 102 GLU A O 1
ATOM 845 N N . ILE A 1 103 ? 4.571 3.303 -12.476 1.00 66.38 103 ILE A N 1
ATOM 846 C CA . ILE A 1 103 ? 4.653 2.343 -13.578 1.00 66.38 103 ILE A CA 1
ATOM 847 C C . ILE A 1 103 ? 5.966 2.598 -14.314 1.00 66.38 103 ILE A C 1
ATOM 849 O O . ILE A 1 103 ? 6.223 3.720 -14.747 1.00 66.38 103 ILE A O 1
ATOM 853 N N . GLY A 1 104 ? 6.782 1.553 -14.449 1.00 67.25 104 GLY A N 1
ATOM 854 C CA . GLY A 1 104 ? 7.942 1.536 -15.336 1.00 67.25 104 GLY A CA 1
ATOM 855 C C . GLY A 1 104 ? 7.558 0.951 -16.692 1.00 67.25 104 GLY A C 1
ATOM 856 O O . GLY A 1 104 ? 6.819 -0.031 -16.758 1.00 67.25 104 GLY A O 1
ATOM 857 N N . VAL A 1 105 ? 8.049 1.548 -17.776 1.00 65.06 105 VAL A N 1
ATOM 858 C CA . VAL A 1 105 ? 7.832 1.051 -19.140 1.00 65.06 105 VAL A CA 1
ATOM 859 C C . VAL A 1 105 ? 9.185 0.902 -19.818 1.00 65.06 105 VAL A C 1
ATOM 861 O O . VAL A 1 105 ? 9.978 1.841 -19.828 1.00 65.06 105 VAL A O 1
ATOM 864 N N . ASN A 1 106 ? 9.422 -0.265 -20.413 1.00 68.31 106 ASN A N 1
ATOM 865 C CA . ASN A 1 106 ? 10.552 -0.465 -21.311 1.00 68.31 106 ASN A CA 1
ATOM 866 C C . ASN A 1 106 ? 10.127 -0.025 -22.714 1.00 68.31 106 ASN A C 1
ATOM 868 O O . ASN A 1 106 ? 9.155 -0.552 -23.258 1.00 68.31 106 ASN A O 1
ATOM 872 N N . PHE A 1 107 ? 10.853 0.915 -23.307 1.00 68.00 107 PHE A N 1
ATOM 873 C CA . PHE A 1 107 ? 10.697 1.285 -24.711 1.00 68.00 107 PHE A CA 1
ATOM 874 C C . PHE A 1 107 ? 12.013 1.040 -25.443 1.00 68.00 107 PHE A C 1
ATOM 876 O O . PHE A 1 107 ? 13.089 1.143 -24.859 1.00 68.00 107 PHE A O 1
ATOM 883 N N . GLU A 1 108 ? 11.903 0.679 -26.718 1.00 77.38 108 GLU A N 1
ATOM 884 C CA . GLU A 1 108 ? 13.033 0.499 -27.623 1.00 77.38 108 GLU A CA 1
ATOM 885 C C . GLU A 1 108 ? 13.032 1.687 -28.588 1.00 77.38 108 GLU A C 1
ATOM 887 O O . GLU A 1 108 ? 12.285 1.696 -29.569 1.00 77.38 108 GLU A O 1
ATOM 892 N N . PRO A 1 109 ? 13.751 2.763 -28.247 1.00 76.19 109 PRO A N 1
ATOM 893 C CA . PRO A 1 109 ? 13.794 3.940 -29.087 1.00 76.19 109 PRO A CA 1
ATOM 894 C C . PRO A 1 109 ? 14.659 3.684 -30.325 1.00 76.19 109 PRO A C 1
ATOM 896 O O . PRO A 1 109 ? 15.574 2.867 -30.311 1.00 76.19 109 PRO A O 1
ATOM 899 N N . SER A 1 110 ? 14.399 4.431 -31.398 1.00 82.19 110 SER A N 1
ATOM 900 C CA . SER A 1 110 ? 15.221 4.386 -32.615 1.00 82.19 110 SER A CA 1
ATOM 901 C C . SER A 1 110 ? 16.612 5.003 -32.431 1.00 82.19 110 SER A C 1
ATOM 903 O O . SER A 1 110 ? 17.486 4.789 -33.266 1.00 82.19 110 SER A O 1
ATOM 905 N N . LEU A 1 111 ? 16.806 5.795 -31.372 1.00 81.19 111 LEU A N 1
ATOM 906 C CA . LEU A 1 111 ? 18.091 6.382 -31.002 1.00 81.19 111 LEU A CA 1
ATOM 907 C C . LEU A 1 111 ? 18.773 5.534 -29.917 1.00 81.19 111 LEU A C 1
ATOM 909 O O . LEU A 1 111 ? 18.075 5.005 -29.049 1.00 81.19 111 LEU A O 1
ATOM 913 N N . PRO A 1 112 ? 20.113 5.441 -29.904 1.00 81.12 112 PRO A N 1
ATOM 914 C CA . PRO A 1 112 ? 20.845 4.817 -28.809 1.00 81.12 112 PRO A CA 1
ATOM 915 C C . PRO A 1 112 ? 20.485 5.428 -27.447 1.00 81.12 112 PRO A C 1
ATOM 917 O O . PRO A 1 112 ? 20.364 6.643 -27.299 1.00 81.12 112 PRO A O 1
ATOM 920 N N . THR A 1 113 ? 20.371 4.592 -26.410 1.00 75.62 113 THR A N 1
ATOM 921 C CA . THR A 1 113 ? 20.020 5.030 -25.044 1.00 75.62 113 THR A CA 1
ATOM 922 C C . THR A 1 113 ? 20.940 6.135 -24.516 1.00 75.62 113 THR A C 1
ATOM 924 O O . THR A 1 113 ? 20.470 7.039 -23.827 1.00 75.62 113 THR A O 1
ATOM 927 N N . ALA A 1 114 ? 22.235 6.081 -24.852 1.00 77.94 114 ALA A N 1
ATOM 928 C CA . ALA A 1 114 ? 23.224 7.080 -24.444 1.00 77.94 114 ALA A CA 1
ATOM 929 C C . ALA A 1 114 ? 22.885 8.495 -24.945 1.00 77.94 114 ALA A C 1
ATOM 931 O O . ALA A 1 114 ? 23.112 9.459 -24.218 1.00 77.94 114 ALA A O 1
ATOM 932 N N . ASP A 1 115 ? 22.272 8.601 -26.126 1.00 82.06 115 ASP A N 1
ATOM 933 C CA . ASP A 1 115 ? 21.897 9.878 -26.741 1.00 82.06 115 ASP A CA 1
ATOM 934 C C . ASP A 1 115 ? 20.565 10.411 -26.191 1.00 82.06 115 ASP A C 1
ATOM 936 O O . ASP A 1 115 ? 20.304 11.610 -26.225 1.00 82.06 115 ASP A O 1
ATOM 940 N N . LEU A 1 116 ? 19.720 9.530 -25.645 1.00 79.00 116 LEU A N 1
ATOM 941 C CA . LEU A 1 116 ? 18.401 9.881 -25.109 1.00 79.00 116 LEU A CA 1
ATOM 942 C C . LEU A 1 116 ? 18.423 10.320 -23.651 1.00 79.00 116 LEU A C 1
ATOM 944 O O . LEU A 1 116 ? 17.620 11.168 -23.266 1.00 79.00 116 LEU A O 1
ATOM 948 N N . ILE A 1 117 ? 19.308 9.744 -22.830 1.00 76.56 117 ILE A N 1
ATOM 949 C CA . ILE A 1 117 ? 19.383 10.061 -21.395 1.00 76.56 117 ILE A CA 1
ATOM 950 C C . ILE A 1 117 ? 19.511 11.575 -21.141 1.00 76.56 117 ILE A C 1
ATOM 952 O O . ILE A 1 117 ? 18.756 12.079 -20.304 1.00 76.56 117 ILE A O 1
ATOM 956 N N . PRO A 1 118 ? 20.376 12.326 -21.858 1.00 76.19 118 PRO A N 1
ATOM 957 C CA . PRO A 1 118 ? 20.492 13.775 -21.687 1.00 76.19 118 PRO A CA 1
ATOM 958 C C . PRO A 1 118 ? 19.221 14.553 -22.054 1.00 76.19 118 PRO A C 1
ATOM 960 O O . PRO A 1 118 ? 19.033 15.671 -21.581 1.00 76.19 118 PRO A O 1
ATOM 963 N N . CYS A 1 119 ? 18.342 13.980 -22.882 1.00 77.88 119 CYS A N 1
ATOM 964 C CA . CYS A 1 119 ? 17.099 14.611 -23.318 1.00 77.88 119 CYS A CA 1
ATOM 965 C C . CYS A 1 119 ? 15.950 14.456 -22.309 1.00 77.88 119 CYS A C 1
ATOM 967 O O . CYS A 1 119 ? 14.925 15.126 -22.450 1.00 77.88 119 CYS A O 1
ATOM 969 N N . PHE A 1 120 ? 16.075 13.591 -21.294 1.00 74.69 120 PHE A N 1
ATOM 970 C CA . PHE A 1 120 ? 15.029 13.445 -20.283 1.00 74.69 120 PHE A CA 1
ATOM 971 C C . PHE A 1 120 ? 15.036 14.606 -19.292 1.00 74.69 120 PHE A C 1
ATOM 973 O O . PHE A 1 120 ? 15.994 14.822 -18.550 1.00 74.69 120 PHE A O 1
ATOM 980 N N . ILE A 1 121 ? 13.903 15.300 -19.197 1.00 69.94 121 ILE A N 1
ATOM 981 C CA . ILE A 1 121 ? 13.651 16.260 -18.123 1.00 69.94 121 ILE A CA 1
ATOM 982 C C . ILE A 1 121 ? 13.204 15.473 -16.886 1.00 69.94 121 ILE A C 1
ATOM 984 O O . ILE A 1 121 ? 12.025 15.168 -16.703 1.00 69.94 121 ILE A O 1
ATOM 988 N N . GLY A 1 122 ? 14.165 15.104 -16.042 1.00 65.38 122 GLY A N 1
ATOM 989 C CA . GLY A 1 122 ? 13.896 14.463 -14.757 1.00 65.38 122 GLY A CA 1
ATOM 990 C C . GLY A 1 122 ? 13.358 15.452 -13.719 1.00 65.38 122 GLY A C 1
ATOM 991 O O . GLY A 1 122 ? 13.825 16.586 -13.614 1.00 65.38 122 GLY A O 1
ATOM 992 N N . HIS A 1 123 ? 12.408 15.021 -12.888 1.00 55.31 123 HIS A N 1
ATOM 993 C CA . HIS A 1 123 ? 11.982 15.803 -11.729 1.00 55.31 123 HIS A CA 1
ATOM 994 C C . HIS A 1 123 ? 12.845 15.446 -10.505 1.00 55.31 123 HIS A C 1
ATOM 996 O O . HIS A 1 123 ? 12.762 14.337 -9.987 1.00 55.31 123 HIS A O 1
ATOM 1002 N N . ARG A 1 124 ? 13.623 16.427 -10.021 1.00 52.47 124 ARG A N 1
ATOM 1003 C CA . ARG A 1 124 ? 14.507 16.388 -8.834 1.00 52.47 124 ARG A CA 1
ATOM 1004 C C . ARG A 1 124 ? 15.729 15.449 -8.939 1.00 52.47 124 ARG A C 1
ATOM 1006 O O . ARG A 1 124 ? 15.724 14.303 -8.511 1.00 52.47 124 ARG A O 1
ATOM 1013 N N . THR A 1 125 ? 16.824 16.061 -9.398 1.00 51.12 125 THR A N 1
ATOM 1014 C CA . THR A 1 125 ? 18.228 15.889 -8.951 1.00 51.12 125 THR A CA 1
ATOM 1015 C C . THR A 1 125 ? 19.016 14.605 -9.246 1.00 51.12 125 THR A C 1
ATOM 1017 O O . THR A 1 125 ? 20.185 14.565 -8.875 1.00 51.12 125 THR A O 1
ATOM 1020 N N . ALA A 1 126 ? 18.502 13.607 -9.968 1.00 57.56 126 ALA A N 1
ATOM 1021 C CA . ALA A 1 126 ? 19.366 12.542 -10.501 1.00 57.56 126 ALA A CA 1
ATOM 1022 C C . ALA A 1 126 ? 18.816 11.929 -11.795 1.00 57.56 126 ALA A C 1
ATOM 1024 O O . ALA A 1 126 ? 17.631 11.613 -11.880 1.00 57.56 126 ALA A O 1
ATOM 1025 N N . PHE A 1 127 ? 19.689 11.731 -12.785 1.00 61.72 127 PHE A N 1
ATOM 1026 C CA . PHE A 1 127 ? 19.384 10.897 -13.947 1.00 61.72 127 PHE A CA 1
ATOM 1027 C C . PHE A 1 127 ? 19.279 9.428 -13.519 1.00 61.72 127 PHE A C 1
ATOM 1029 O O . PHE A 1 127 ? 19.982 8.983 -12.605 1.00 61.72 127 PHE A O 1
ATOM 1036 N N . ALA A 1 128 ? 18.392 8.678 -14.173 1.00 59.91 128 ALA A N 1
ATOM 1037 C CA . ALA A 1 128 ? 18.256 7.246 -13.944 1.00 59.91 128 ALA A CA 1
ATOM 1038 C C . ALA A 1 128 ? 19.597 6.540 -14.206 1.00 59.91 128 ALA A C 1
ATOM 1040 O O . ALA A 1 128 ? 20.268 6.806 -15.204 1.00 59.91 128 ALA A O 1
ATOM 1041 N N . LYS A 1 129 ? 19.999 5.647 -13.297 1.00 61.75 129 LYS A N 1
ATOM 1042 C CA . LYS A 1 129 ? 21.171 4.790 -13.504 1.00 61.75 129 LYS A CA 1
ATOM 1043 C C . LYS A 1 129 ? 20.789 3.624 -14.424 1.00 61.75 129 LYS A C 1
ATOM 1045 O O . LYS A 1 129 ? 19.640 3.184 -14.369 1.00 61.75 129 LYS A O 1
ATOM 1050 N N . PRO A 1 130 ? 21.727 3.090 -15.225 1.00 57.19 130 PRO A N 1
ATOM 1051 C CA . PRO A 1 130 ? 21.487 1.870 -15.986 1.00 57.19 130 PRO A CA 1
ATOM 1052 C C . PRO A 1 130 ? 21.066 0.723 -15.058 1.00 57.19 130 PRO A C 1
ATOM 1054 O O . PRO A 1 130 ? 21.695 0.513 -14.016 1.00 57.19 130 PRO A O 1
ATOM 1057 N N . MET A 1 131 ? 20.027 -0.024 -15.436 1.00 52.47 131 MET A N 1
ATOM 1058 C CA . MET A 1 131 ? 19.672 -1.266 -14.743 1.00 52.47 131 MET A CA 1
ATOM 1059 C C . MET A 1 131 ? 20.762 -2.313 -14.990 1.00 52.47 131 MET A C 1
ATOM 1061 O O . MET A 1 131 ? 21.293 -2.419 -16.095 1.00 52.47 131 MET A O 1
ATOM 1065 N N . ARG A 1 132 ? 21.109 -3.086 -13.956 1.00 48.91 132 ARG A N 1
ATOM 1066 C CA . ARG A 1 132 ? 22.134 -4.146 -14.050 1.00 48.91 132 ARG A CA 1
ATOM 1067 C C . ARG A 1 132 ? 21.600 -5.456 -14.628 1.00 48.91 132 ARG A C 1
ATOM 1069 O O . ARG A 1 132 ? 22.395 -6.302 -15.024 1.00 48.91 132 ARG A O 1
ATOM 1076 N N . TYR A 1 133 ? 20.281 -5.614 -14.678 1.00 50.59 133 TYR A N 1
ATOM 1077 C CA . TYR A 1 133 ? 19.607 -6.826 -15.129 1.00 50.59 133 TYR A CA 1
ATOM 1078 C C . TYR A 1 133 ? 18.537 -6.488 -16.173 1.00 50.59 133 TYR A C 1
ATOM 1080 O O . TYR A 1 133 ? 17.998 -5.378 -16.162 1.00 50.59 133 TYR A O 1
ATOM 1088 N N . PRO A 1 134 ? 18.224 -7.415 -17.095 1.00 51.06 134 PRO A N 1
ATOM 1089 C CA . PRO A 1 134 ? 17.146 -7.215 -18.051 1.00 51.06 134 PRO A CA 1
ATOM 1090 C C . PRO A 1 134 ? 15.810 -7.120 -17.306 1.00 51.06 134 PRO A C 1
ATOM 1092 O O . PRO A 1 134 ? 15.368 -8.079 -16.677 1.00 51.06 134 PRO A O 1
ATOM 1095 N N . ALA A 1 135 ? 15.155 -5.963 -17.385 1.00 49.44 135 ALA A N 1
ATOM 1096 C CA . ALA A 1 135 ? 13.813 -5.808 -16.843 1.00 49.44 135 ALA A CA 1
ATOM 1097 C C . ALA A 1 135 ? 12.800 -6.580 -17.697 1.00 49.44 135 ALA A C 1
ATOM 1099 O O . ALA A 1 135 ? 12.749 -6.428 -18.922 1.00 49.44 135 ALA A O 1
ATOM 1100 N N . ILE A 1 136 ? 11.941 -7.359 -17.043 1.00 50.53 136 ILE A N 1
ATOM 1101 C CA . ILE A 1 136 ? 10.770 -7.967 -17.677 1.00 50.53 136 ILE A CA 1
ATOM 1102 C C . ILE A 1 136 ? 9.689 -6.887 -17.746 1.00 50.53 136 ILE A C 1
ATOM 1104 O O . ILE A 1 136 ? 8.986 -6.624 -16.775 1.00 50.53 136 ILE A O 1
ATOM 1108 N N . GLY A 1 137 ? 9.599 -6.211 -18.890 1.00 49.25 137 GLY A N 1
ATOM 1109 C CA . GLY A 1 137 ? 8.638 -5.131 -19.115 1.00 49.25 137 GLY A CA 1
ATOM 1110 C C . GLY A 1 137 ? 7.581 -5.481 -20.152 1.00 49.25 137 GLY A C 1
ATOM 1111 O O . GLY A 1 137 ? 7.759 -6.361 -20.994 1.00 49.25 137 GLY A O 1
ATOM 1112 N N . ILE A 1 138 ? 6.480 -4.735 -20.121 1.00 45.28 138 ILE A N 1
ATOM 1113 C CA . ILE A 1 138 ? 5.449 -4.789 -21.156 1.00 45.28 138 ILE A CA 1
ATOM 1114 C C . ILE A 1 138 ? 6.014 -4.132 -22.419 1.00 45.28 138 ILE A C 1
ATOM 1116 O O . ILE A 1 138 ? 6.312 -2.939 -22.421 1.00 45.28 138 ILE A O 1
ATOM 1120 N N . ARG A 1 139 ? 6.153 -4.901 -23.505 1.00 48.69 139 ARG A N 1
ATOM 1121 C CA . ARG A 1 139 ? 6.556 -4.363 -24.810 1.00 48.69 139 ARG A CA 1
ATOM 1122 C C . ARG A 1 139 ? 5.333 -3.783 -25.519 1.00 48.69 139 ARG A C 1
ATOM 1124 O O . ARG A 1 139 ? 4.524 -4.528 -26.069 1.00 48.69 139 ARG A O 1
ATOM 1131 N N . ILE A 1 140 ? 5.215 -2.458 -25.533 1.00 49.81 140 ILE A N 1
ATOM 1132 C CA . ILE A 1 140 ? 4.193 -1.762 -26.322 1.00 49.81 140 ILE A CA 1
ATOM 1133 C C . ILE A 1 140 ? 4.711 -1.653 -27.758 1.00 49.81 140 ILE A C 1
ATOM 1135 O O . ILE A 1 140 ? 5.715 -0.993 -28.012 1.00 49.81 140 ILE A O 1
ATOM 1139 N N . ARG A 1 141 ? 4.054 -2.332 -28.703 1.00 52.69 141 ARG A N 1
ATOM 1140 C CA . ARG A 1 141 ? 4.368 -2.206 -30.131 1.00 52.69 141 ARG A CA 1
ATOM 1141 C C . ARG A 1 141 ? 3.600 -1.019 -30.695 1.00 52.69 141 ARG A C 1
ATOM 1143 O O . ARG A 1 141 ? 2.371 -1.037 -30.701 1.00 52.69 141 ARG A O 1
ATOM 1150 N N . THR A 1 142 ? 4.308 -0.009 -31.184 1.00 53.53 142 THR A N 1
ATOM 1151 C CA . THR A 1 142 ? 3.684 1.049 -31.979 1.00 53.53 142 THR A CA 1
ATOM 1152 C C . THR A 1 142 ? 3.207 0.429 -33.295 1.00 53.53 142 THR A C 1
ATOM 1154 O O . THR A 1 142 ? 3.990 -0.284 -33.933 1.00 53.53 142 THR A O 1
ATOM 1157 N N . PRO A 1 143 ? 1.946 0.635 -33.717 1.00 50.78 143 PRO A N 1
ATOM 1158 C CA . PRO A 1 143 ? 1.523 0.201 -35.039 1.00 50.78 143 PRO A CA 1
ATOM 1159 C C . PRO A 1 143 ? 2.413 0.862 -36.101 1.00 50.78 143 PRO A C 1
ATOM 1161 O O . PRO A 1 143 ? 2.871 1.992 -35.894 1.00 50.78 143 PRO A O 1
ATOM 1164 N N . PRO A 1 144 ? 2.687 0.175 -37.223 1.00 57.66 144 PRO A N 1
ATOM 1165 C CA . PRO A 1 144 ? 3.483 0.752 -38.293 1.00 57.66 144 PRO A CA 1
ATOM 1166 C C . PRO A 1 144 ? 2.848 2.068 -38.739 1.00 57.66 144 PRO A C 1
ATOM 1168 O O . PRO A 1 144 ? 1.647 2.134 -39.007 1.00 57.66 144 PRO A O 1
ATOM 1171 N N . VAL A 1 145 ? 3.667 3.119 -38.805 1.00 62.75 145 VAL A N 1
ATOM 1172 C CA . VAL A 1 145 ? 3.271 4.386 -39.414 1.00 62.75 145 VAL A CA 1
ATOM 1173 C C . VAL A 1 145 ? 2.923 4.073 -40.864 1.00 62.75 145 VAL A C 1
ATOM 1175 O O . VAL A 1 145 ? 3.797 3.721 -41.656 1.00 62.75 145 VAL A O 1
ATOM 1178 N N . LEU A 1 146 ? 1.638 4.160 -41.208 1.00 52.53 146 LEU A N 1
ATOM 1179 C CA . LEU A 1 146 ? 1.203 4.164 -42.597 1.00 52.53 146 LEU A CA 1
ATOM 1180 C C . LEU A 1 146 ? 1.776 5.430 -43.231 1.00 52.53 146 LEU A C 1
ATOM 1182 O O . LEU A 1 146 ? 1.198 6.510 -43.119 1.00 52.53 146 LEU A O 1
ATOM 1186 N N . LEU A 1 147 ? 2.943 5.307 -43.863 1.00 52.66 147 LEU A N 1
ATOM 1187 C CA . LEU A 1 147 ? 3.444 6.360 -44.731 1.00 52.66 147 LEU A CA 1
ATOM 1188 C C . LEU A 1 147 ? 2.383 6.601 -45.816 1.00 52.66 147 LEU A C 1
ATOM 1190 O O . LEU A 1 147 ? 1.879 5.630 -46.397 1.00 52.66 147 LEU A O 1
ATOM 1194 N N . PRO A 1 148 ? 2.007 7.861 -46.095 1.00 49.84 148 PRO A N 1
ATOM 1195 C CA . PRO A 1 148 ? 1.100 8.148 -47.190 1.00 49.84 148 PRO A CA 1
ATOM 1196 C C . PRO A 1 148 ? 1.714 7.585 -48.472 1.00 49.84 148 PRO A C 1
ATOM 1198 O O . PRO A 1 148 ? 2.867 7.875 -48.794 1.00 49.84 148 PRO A O 1
ATOM 1201 N N . ARG A 1 149 ? 0.953 6.736 -49.179 1.00 50.16 149 ARG A N 1
ATOM 1202 C CA . ARG A 1 149 ? 1.368 6.180 -50.471 1.00 50.16 149 ARG A CA 1
ATOM 1203 C C . ARG A 1 149 ? 1.810 7.342 -51.354 1.00 50.16 149 ARG A C 1
ATOM 1205 O O . ARG A 1 149 ? 1.014 8.243 -51.626 1.00 50.16 149 ARG A O 1
ATOM 1212 N N . SER A 1 150 ? 3.069 7.321 -51.787 1.00 53.28 150 SER A N 1
ATOM 1213 C CA . SER A 1 150 ? 3.541 8.218 -52.832 1.00 53.28 150 SER A CA 1
ATOM 1214 C C . SER A 1 150 ? 2.575 8.091 -54.009 1.00 53.28 150 SER A C 1
ATOM 1216 O O . SER A 1 150 ? 2.240 6.986 -54.442 1.00 53.28 150 SER A O 1
ATOM 1218 N N . ARG A 1 151 ? 2.050 9.226 -54.484 1.00 49.88 151 ARG A N 1
ATOM 1219 C CA . ARG A 1 151 ? 1.293 9.265 -55.736 1.00 49.88 151 ARG A CA 1
ATOM 1220 C C . ARG A 1 151 ? 2.224 8.721 -56.816 1.00 49.88 151 ARG A C 1
ATOM 1222 O O . ARG A 1 151 ? 3.148 9.418 -57.225 1.00 49.88 151 ARG A O 1
ATOM 1229 N N . GLN A 1 152 ? 2.013 7.473 -57.231 1.00 48.16 152 GLN A N 1
ATOM 1230 C CA . GLN A 1 152 ? 2.646 6.919 -58.419 1.00 48.16 152 GLN A CA 1
ATOM 1231 C C . GLN A 1 152 ? 2.337 7.872 -59.574 1.00 48.16 152 GLN A C 1
ATOM 1233 O O . GLN A 1 152 ? 1.175 8.081 -59.928 1.00 48.16 152 GLN A O 1
ATOM 1238 N N . GLY A 1 153 ? 3.383 8.511 -60.098 1.00 45.53 153 GLY A N 1
ATOM 1239 C CA . GLY A 1 153 ? 3.292 9.317 -61.301 1.00 45.53 153 GLY A CA 1
ATOM 1240 C C . GLY A 1 153 ? 2.769 8.447 -62.438 1.00 45.53 153 GLY A C 1
ATOM 1241 O O . GLY A 1 153 ? 3.300 7.369 -62.698 1.00 45.53 153 GLY A O 1
ATOM 1242 N N . ARG A 1 154 ? 1.703 8.909 -63.096 1.00 42.59 154 ARG A N 1
ATOM 1243 C CA . ARG A 1 154 ? 1.273 8.373 -64.388 1.00 42.59 154 ARG A CA 1
ATOM 1244 C C . ARG A 1 154 ? 2.434 8.526 -65.368 1.00 42.59 154 ARG A C 1
ATOM 1246 O O . ARG A 1 154 ? 2.808 9.650 -65.691 1.00 42.59 154 ARG A O 1
ATOM 1253 N N . ALA A 1 155 ? 2.967 7.409 -65.851 1.00 49.38 155 ALA A N 1
ATOM 1254 C CA . ALA A 1 155 ? 3.742 7.399 -67.079 1.00 49.38 155 ALA A CA 1
ATOM 1255 C C . ALA A 1 155 ? 2.812 7.806 -68.233 1.00 49.38 155 ALA A C 1
ATOM 1257 O O . ALA A 1 155 ? 1.745 7.217 -68.417 1.00 49.38 155 ALA A O 1
ATOM 1258 N N . VAL A 1 156 ? 3.197 8.844 -68.971 1.00 52.81 156 VAL A N 1
ATOM 1259 C CA . VAL A 1 156 ? 2.580 9.208 -70.249 1.00 52.81 156 VAL A CA 1
ATOM 1260 C C . VAL A 1 156 ? 3.256 8.354 -71.327 1.00 52.81 156 VAL A C 1
ATOM 1262 O O . VAL A 1 156 ? 4.488 8.343 -71.371 1.00 52.81 156 VAL A O 1
ATOM 1265 N N . PRO A 1 157 ? 2.516 7.628 -72.181 1.00 48.69 157 PRO A N 1
ATOM 1266 C CA . PRO A 1 157 ? 3.120 6.957 -73.320 1.00 48.69 157 PRO A CA 1
ATOM 1267 C C . PRO A 1 157 ? 3.470 8.008 -74.378 1.00 48.69 157 PRO A C 1
ATOM 1269 O O . PRO A 1 157 ? 2.599 8.735 -74.851 1.00 48.69 157 PRO A O 1
ATOM 1272 N N . VAL A 1 158 ? 4.748 8.093 -74.742 1.00 53.62 158 VAL A N 1
ATOM 1273 C CA . VAL A 1 158 ? 5.168 8.793 -75.959 1.00 53.62 158 VAL A CA 1
ATOM 1274 C C . VAL A 1 158 ? 4.910 7.834 -77.118 1.00 53.62 158 VAL A C 1
ATOM 1276 O O . VAL A 1 158 ? 5.573 6.807 -77.244 1.00 53.62 158 VAL A O 1
ATOM 1279 N N . THR A 1 159 ? 3.888 8.129 -77.912 1.00 54.19 159 THR A N 1
ATOM 1280 C CA . THR A 1 159 ? 3.632 7.499 -79.211 1.00 54.19 159 THR A CA 1
ATOM 1281 C C . THR A 1 159 ? 4.232 8.354 -80.320 1.00 54.19 159 THR A C 1
ATOM 1283 O O . THR A 1 159 ? 3.923 9.544 -80.356 1.00 54.19 159 THR A O 1
ATOM 1286 N N . GLY A 1 160 ? 4.948 7.712 -81.251 1.00 43.81 160 GLY A N 1
ATOM 1287 C CA . GLY A 1 160 ? 5.204 8.211 -82.610 1.00 43.81 160 GLY A CA 1
ATOM 1288 C C . GLY A 1 160 ? 6.479 9.011 -82.779 1.00 43.81 160 GLY A C 1
ATOM 1289 O O . GLY A 1 160 ? 6.449 10.211 -82.442 1.00 43.81 160 GLY A O 1
#